Protein AF-A0A356NWM6-F1 (afdb_monomer_lite)

pLDDT: mean 80.91, std 6.66, range [64.0, 89.69]

Sequence (54 aa):
MFAKLNRDLNAIRARDPAAGNKLAAMFLYPSFQVMLAYRIANPLWKAGLKFIAR

Foldseek 3Di:
DVVVLVVVLVVCCVVDVVPVDSVCCCPVPVVSVVVVLQVVLVVCVVVVVNVSSD

Structure (mmCIF, N/CA/C/O backbone):
data_AF-A0A356NWM6-F1
#
_entry.id   AF-A0A356NWM6-F1
#
loop_
_atom_site.group_PDB
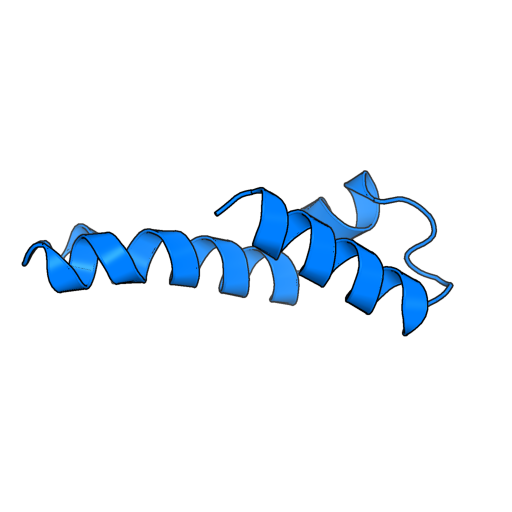_atom_site.id
_atom_site.type_symbol
_atom_site.label_atom_id
_atom_site.label_alt_id
_atom_site.label_comp_id
_atom_site.label_asym_id
_atom_site.label_entity_id
_atom_site.label_seq_id
_atom_site.pdbx_PDB_ins_code
_atom_site.Cartn_x
_atom_site.Cartn_y
_atom_site.Cartn_z
_atom_site.occupancy
_atom_site.B_iso_or_equiv
_atom_site.auth_seq_id
_atom_site.auth_comp_id
_atom_site.auth_asym_id
_atom_site.auth_atom_id
_atom_site.pdbx_PDB_model_num
ATOM 1 N N . MET A 1 1 ? -6.401 -11.224 -3.165 1.00 68.44 1 MET A N 1
ATOM 2 C CA . MET A 1 1 ? -5.540 -10.020 -3.067 1.00 68.44 1 MET A CA 1
ATOM 3 C C . MET A 1 1 ? -4.251 -10.191 -3.868 1.00 68.44 1 MET A C 1
ATOM 5 O O . MET A 1 1 ? -4.049 -9.426 -4.803 1.00 68.44 1 MET A O 1
ATOM 9 N N . PHE A 1 2 ? -3.465 -11.242 -3.609 1.00 68.88 2 PHE A N 1
ATOM 10 C CA . PHE A 1 2 ? -2.222 -11.557 -4.336 1.00 68.88 2 PHE A CA 1
ATOM 11 C C . PHE A 1 2 ? -2.360 -11.659 -5.863 1.00 68.88 2 PHE A C 1
ATOM 13 O O . PHE A 1 2 ? -1.547 -11.091 -6.582 1.00 68.88 2 PHE A O 1
ATOM 20 N N . ALA A 1 3 ? -3.431 -12.274 -6.376 1.00 74.62 3 ALA A N 1
ATOM 21 C CA . ALA A 1 3 ? -3.673 -12.334 -7.822 1.00 74.62 3 ALA A CA 1
ATOM 22 C C . ALA A 1 3 ? -3.833 -10.942 -8.475 1.00 74.62 3 ALA A C 1
ATOM 24 O O . ALA A 1 3 ? -3.387 -10.739 -9.600 1.00 74.62 3 ALA A O 1
ATOM 25 N N . LYS A 1 4 ? -4.420 -9.962 -7.763 1.00 80.12 4 LYS A N 1
ATOM 26 C CA . LYS A 1 4 ? -4.526 -8.573 -8.246 1.00 80.12 4 LYS A CA 1
ATOM 27 C C . LYS A 1 4 ? -3.174 -7.857 -8.202 1.00 80.12 4 LYS A C 1
ATOM 29 O O . LYS A 1 4 ? -2.837 -7.197 -9.170 1.00 80.12 4 LYS A O 1
ATOM 34 N N . LEU A 1 5 ? -2.382 -8.055 -7.144 1.00 79.94 5 LEU A N 1
ATOM 35 C CA . LEU A 1 5 ? -1.019 -7.509 -7.051 1.00 79.94 5 LEU A CA 1
ATOM 36 C C . LEU A 1 5 ? -0.106 -8.045 -8.157 1.00 79.94 5 LEU A C 1
ATOM 38 O O . LEU A 1 5 ? 0.634 -7.282 -8.763 1.00 79.94 5 LEU A O 1
ATOM 42 N N . ASN A 1 6 ? -0.197 -9.339 -8.470 1.00 79.81 6 ASN A N 1
ATOM 43 C CA . ASN A 1 6 ? 0.585 -9.935 -9.551 1.00 79.81 6 ASN A CA 1
ATOM 44 C C . ASN A 1 6 ? 0.157 -9.391 -10.929 1.00 79.81 6 ASN A C 1
ATOM 46 O O . ASN A 1 6 ? 0.981 -9.232 -11.827 1.00 79.81 6 ASN A O 1
ATOM 50 N N . ARG A 1 7 ? -1.132 -9.056 -11.087 1.00 84.38 7 ARG A N 1
ATOM 51 C CA . ARG A 1 7 ? -1.660 -8.388 -12.284 1.00 84.38 7 ARG A CA 1
ATOM 52 C C . ARG A 1 7 ? -1.156 -6.949 -12.397 1.00 84.38 7 ARG A C 1
ATOM 54 O O . ARG A 1 7 ? -0.733 -6.565 -13.479 1.00 84.38 7 ARG A O 1
ATOM 61 N N . ASP A 1 8 ? -1.141 -6.203 -11.292 1.00 81.88 8 ASP A N 1
ATOM 62 C CA . ASP A 1 8 ? -0.598 -4.841 -11.234 1.00 81.88 8 ASP A CA 1
ATOM 63 C C . ASP A 1 8 ? 0.911 -4.839 -11.538 1.00 81.88 8 ASP A C 1
ATOM 65 O O . ASP A 1 8 ? 1.368 -4.045 -12.353 1.00 81.88 8 ASP A O 1
ATOM 69 N N . LEU A 1 9 ? 1.675 -5.789 -10.984 1.00 80.94 9 LEU A N 1
ATOM 70 C CA . LEU A 1 9 ? 3.100 -5.985 -11.294 1.00 80.94 9 LEU A CA 1
ATOM 71 C C . LEU A 1 9 ? 3.339 -6.294 -12.773 1.00 80.94 9 LEU A C 1
ATOM 73 O O . LEU A 1 9 ? 4.218 -5.700 -13.392 1.00 80.94 9 LEU A O 1
ATOM 77 N N . ASN A 1 10 ? 2.555 -7.206 -13.352 1.00 83.31 10 ASN A N 1
ATOM 78 C CA . ASN A 1 10 ? 2.653 -7.507 -14.779 1.00 83.31 10 ASN A CA 1
ATOM 79 C C . ASN A 1 10 ? 2.255 -6.301 -15.644 1.00 83.31 10 ASN A C 1
ATOM 81 O O . ASN A 1 10 ? 2.864 -6.098 -16.687 1.00 83.31 10 ASN A O 1
ATOM 85 N N . ALA A 1 11 ? 1.285 -5.487 -15.220 1.00 83.88 11 ALA A N 1
ATOM 86 C CA . ALA A 1 11 ? 0.888 -4.275 -15.935 1.00 83.88 11 ALA A CA 1
ATOM 87 C C . ALA A 1 11 ? 1.964 -3.178 -15.874 1.00 83.88 11 ALA A C 1
ATOM 89 O O . ALA A 1 11 ? 2.234 -2.543 -16.890 1.00 83.88 11 ALA A O 1
ATOM 90 N N . ILE A 1 12 ? 2.611 -2.987 -14.716 1.00 81.00 12 ILE A N 1
ATOM 91 C CA . ILE A 1 12 ? 3.756 -2.073 -14.558 1.00 81.00 12 ILE A CA 1
ATOM 92 C C . ILE A 1 12 ? 4.899 -2.529 -15.463 1.00 81.00 12 ILE A C 1
ATOM 94 O O . ILE A 1 12 ? 5.430 -1.734 -16.225 1.00 81.00 12 ILE A O 1
ATOM 98 N N . ARG A 1 13 ? 5.202 -3.827 -15.462 1.00 79.44 13 ARG A N 1
ATOM 99 C CA . ARG A 1 13 ? 6.241 -4.418 -16.310 1.00 79.44 13 ARG A CA 1
ATOM 100 C C . ARG A 1 13 ? 5.922 -4.349 -17.809 1.00 79.44 13 ARG A C 1
ATOM 102 O O . ARG A 1 13 ? 6.832 -4.233 -18.616 1.00 79.44 13 ARG A O 1
ATOM 109 N N . ALA A 1 14 ? 4.648 -4.440 -18.190 1.00 83.44 14 ALA A N 1
ATOM 110 C CA . ALA A 1 14 ? 4.224 -4.294 -19.582 1.00 83.44 14 ALA A CA 1
ATOM 111 C C . ALA A 1 14 ? 4.297 -2.838 -20.069 1.00 83.44 14 ALA A C 1
ATOM 113 O O . ALA A 1 14 ? 4.497 -2.604 -21.256 1.00 83.44 14 ALA A O 1
ATOM 114 N N . ARG A 1 15 ? 4.118 -1.867 -19.164 1.00 80.44 15 ARG A N 1
ATOM 115 C CA . ARG A 1 15 ? 4.232 -0.432 -19.466 1.00 80.44 1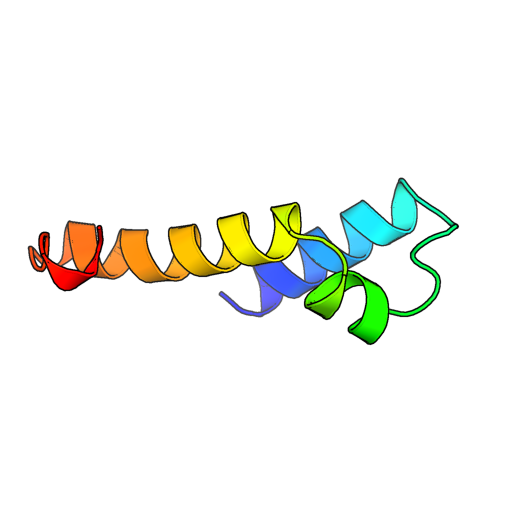5 ARG A CA 1
ATOM 116 C C . ARG A 1 15 ? 5.664 0.081 -19.400 1.00 80.44 15 ARG A C 1
ATOM 118 O O . ARG A 1 15 ? 5.989 1.003 -20.137 1.00 80.44 15 ARG A O 1
ATOM 125 N N . ASP A 1 16 ? 6.481 -0.493 -18.525 1.00 75.25 16 ASP A N 1
ATOM 126 C CA . ASP A 1 16 ? 7.842 -0.046 -18.277 1.00 75.25 16 ASP A CA 1
ATOM 127 C C . ASP A 1 16 ? 8.839 -1.212 -18.423 1.00 75.25 16 ASP A C 1
ATOM 129 O O . ASP A 1 16 ? 8.995 -2.024 -17.502 1.00 75.25 16 ASP A O 1
ATOM 133 N N . PRO A 1 17 ? 9.524 -1.324 -19.577 1.00 68.00 17 PRO A N 1
ATOM 134 C CA . PRO A 1 17 ? 10.518 -2.368 -19.802 1.00 68.00 17 PRO A CA 1
ATOM 135 C C . PRO A 1 17 ? 11.754 -2.228 -18.895 1.00 68.00 17 PRO A C 1
ATOM 137 O O . PRO A 1 17 ? 12.487 -3.207 -18.737 1.00 68.00 17 PRO A O 1
ATOM 140 N N . ALA A 1 18 ? 11.974 -1.072 -18.247 1.00 68.88 18 ALA A N 1
ATOM 141 C CA . ALA A 1 18 ? 13.045 -0.893 -17.262 1.00 68.88 18 ALA A CA 1
ATOM 142 C C . ALA A 1 18 ? 12.756 -1.636 -15.943 1.00 68.88 18 ALA A C 1
ATOM 144 O O . ALA A 1 18 ? 13.679 -2.018 -15.219 1.00 68.88 18 ALA A O 1
ATOM 145 N N . ALA A 1 19 ? 11.488 -1.958 -15.667 1.00 65.12 19 ALA A N 1
ATOM 146 C CA . ALA A 1 19 ? 11.068 -2.831 -14.572 1.00 65.12 19 ALA A CA 1
ATOM 147 C C . ALA A 1 19 ? 11.271 -4.324 -14.926 1.00 65.12 19 ALA A C 1
ATOM 149 O O . ALA A 1 19 ? 10.389 -5.173 -14.756 1.00 65.12 19 ALA A O 1
ATOM 150 N N . GLY A 1 20 ? 12.456 -4.671 -15.435 1.00 64.00 20 GLY A N 1
ATOM 151 C CA . GLY A 1 20 ? 12.789 -6.015 -15.917 1.00 64.00 20 GLY A CA 1
ATOM 152 C C . GLY A 1 20 ? 12.756 -7.096 -14.831 1.00 64.00 20 GLY A C 1
ATOM 153 O O . GLY A 1 20 ? 12.557 -8.277 -15.135 1.00 64.00 20 GLY A O 1
ATOM 154 N N . ASN A 1 21 ? 12.868 -6.721 -13.553 1.00 73.56 21 ASN A N 1
ATOM 155 C CA . ASN A 1 21 ? 12.864 -7.658 -12.435 1.00 73.56 21 ASN A CA 1
ATOM 156 C C . ASN A 1 21 ? 11.645 -7.430 -11.524 1.00 73.56 21 ASN A C 1
ATOM 158 O O . ASN A 1 21 ? 11.453 -6.337 -11.000 1.00 73.56 21 ASN A O 1
ATOM 162 N N . LYS A 1 22 ? 10.806 -8.458 -11.314 1.00 71.25 22 LYS A N 1
ATOM 163 C CA . LYS A 1 22 ? 9.557 -8.334 -10.523 1.00 71.25 22 LYS A CA 1
ATOM 164 C C . LYS A 1 22 ? 9.829 -7.957 -9.068 1.00 71.25 22 LYS A C 1
ATOM 166 O O . LYS A 1 22 ? 9.068 -7.203 -8.475 1.00 71.25 22 LYS A O 1
ATOM 171 N N . LEU A 1 23 ? 10.933 -8.465 -8.524 1.00 73.75 23 LEU A N 1
ATOM 172 C CA . LEU A 1 23 ? 11.410 -8.107 -7.193 1.00 73.75 23 LEU A CA 1
ATOM 173 C C . LEU A 1 23 ? 11.853 -6.643 -7.152 1.00 73.75 23 LEU A C 1
ATOM 175 O O . LEU A 1 23 ? 11.467 -5.921 -6.242 1.00 73.75 23 LEU A O 1
ATOM 179 N N . ALA A 1 24 ? 12.570 -6.175 -8.178 1.00 78.31 24 ALA A N 1
ATOM 180 C CA . ALA A 1 24 ? 12.935 -4.769 -8.272 1.00 78.31 24 ALA A CA 1
ATOM 181 C C . ALA A 1 24 ? 11.687 -3.882 -8.366 1.00 78.31 24 ALA A C 1
ATOM 183 O O . ALA A 1 24 ? 11.572 -2.927 -7.618 1.00 78.31 24 ALA A O 1
ATOM 184 N N . ALA A 1 25 ? 10.694 -4.238 -9.184 1.00 77.81 25 ALA A N 1
ATOM 185 C CA . ALA A 1 25 ? 9.431 -3.503 -9.246 1.00 77.81 25 ALA A CA 1
ATOM 186 C C . ALA A 1 25 ? 8.687 -3.498 -7.897 1.00 77.81 25 ALA A C 1
ATOM 188 O O . ALA A 1 25 ? 8.126 -2.485 -7.504 1.00 77.81 25 ALA A O 1
ATOM 189 N N . MET A 1 26 ? 8.711 -4.602 -7.149 1.00 79.12 26 MET A N 1
ATOM 190 C CA . MET A 1 26 ? 8.065 -4.688 -5.837 1.00 79.12 26 MET A CA 1
ATOM 191 C C . MET A 1 26 ? 8.739 -3.805 -4.773 1.00 79.12 26 MET A C 1
ATOM 193 O O . MET A 1 26 ? 8.040 -3.218 -3.948 1.00 79.12 26 MET A O 1
ATOM 197 N N . PHE A 1 27 ? 10.072 -3.711 -4.785 1.00 78.69 27 PHE A N 1
ATOM 198 C CA . PHE A 1 27 ? 10.838 -2.957 -3.785 1.00 78.69 27 PHE A CA 1
ATOM 199 C C . PHE A 1 27 ? 11.139 -1.508 -4.192 1.00 78.69 27 PHE A C 1
ATOM 201 O O . PHE A 1 27 ? 11.120 -0.633 -3.334 1.00 78.69 27 PHE A O 1
ATOM 208 N N . LEU A 1 28 ? 11.400 -1.247 -5.475 1.00 81.69 28 LEU A N 1
ATOM 209 C CA . LEU A 1 28 ? 11.793 0.066 -5.997 1.00 81.69 28 LEU A CA 1
ATOM 210 C C . LEU A 1 28 ? 10.624 0.911 -6.511 1.00 81.69 28 LEU A C 1
ATOM 212 O O . LEU A 1 28 ? 10.822 2.110 -6.683 1.00 81.69 28 LEU A O 1
ATOM 216 N N . TYR A 1 29 ? 9.423 0.359 -6.752 1.00 84.12 29 TYR A N 1
ATOM 217 C CA . TYR A 1 29 ? 8.272 1.200 -7.111 1.00 84.12 29 TYR A CA 1
ATOM 218 C C . TYR A 1 29 ? 7.477 1.608 -5.867 1.00 84.12 29 TYR A C 1
ATOM 220 O O . TYR A 1 29 ? 6.675 0.810 -5.364 1.00 84.12 29 TYR A O 1
ATOM 228 N N . PRO A 1 30 ? 7.575 2.875 -5.422 1.00 82.12 30 PRO A N 1
ATOM 229 C CA . PRO A 1 30 ? 6.769 3.366 -4.308 1.00 82.12 30 PRO A CA 1
ATOM 230 C C . PRO A 1 30 ? 5.269 3.296 -4.627 1.00 82.12 30 PRO A C 1
ATOM 232 O O . PRO A 1 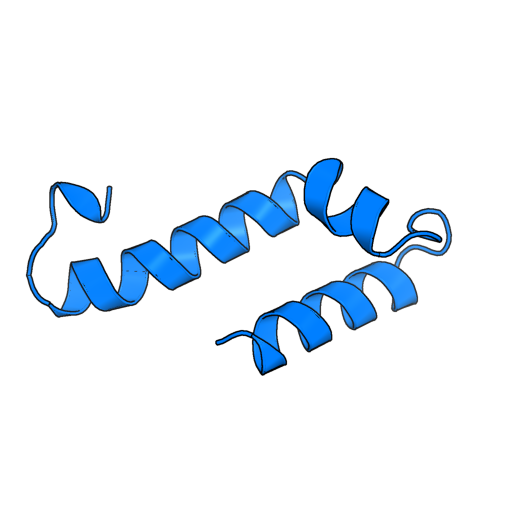30 ? 4.458 2.995 -3.756 1.00 82.12 30 PRO A O 1
ATOM 235 N N . SER A 1 31 ? 4.876 3.465 -5.895 1.00 83.00 31 SER A N 1
ATOM 236 C CA . SER A 1 31 ? 3.478 3.332 -6.329 1.00 83.00 31 SER A CA 1
ATOM 237 C C . SER A 1 31 ? 2.898 1.942 -6.050 1.00 83.00 31 SER A C 1
ATOM 239 O O . SER A 1 31 ? 1.717 1.818 -5.719 1.00 83.00 31 SER A O 1
ATOM 241 N N . PHE A 1 32 ? 3.718 0.890 -6.147 1.00 85.25 32 PHE A N 1
ATOM 242 C CA . PHE A 1 32 ? 3.292 -0.467 -5.818 1.00 85.25 32 PHE A CA 1
ATOM 243 C C . PHE A 1 32 ? 3.094 -0.638 -4.307 1.00 85.25 32 PHE A 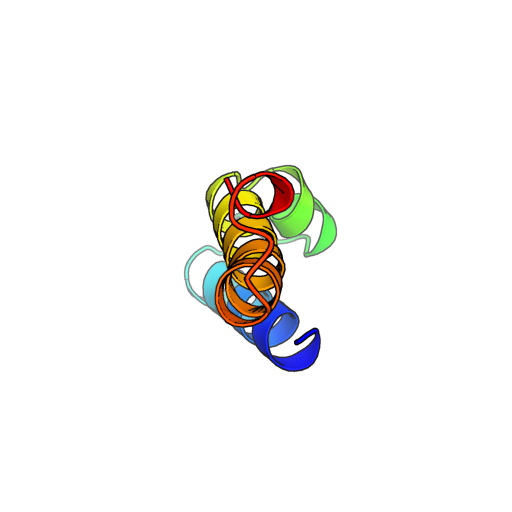C 1
ATOM 245 O O . PHE A 1 32 ? 2.092 -1.214 -3.879 1.00 85.25 32 PHE A O 1
ATOM 252 N N . GLN A 1 33 ? 3.999 -0.078 -3.499 1.00 86.06 33 GLN A N 1
ATOM 253 C CA . GLN A 1 33 ? 3.899 -0.090 -2.036 1.00 86.06 33 GLN A CA 1
ATOM 254 C C . GLN A 1 33 ? 2.645 0.645 -1.544 1.00 86.06 33 GLN A C 1
ATOM 256 O O . GLN A 1 33 ? 1.924 0.118 -0.698 1.00 86.06 33 GLN A O 1
ATOM 261 N N . VAL A 1 34 ? 2.318 1.802 -2.131 1.00 88.81 34 VAL A N 1
ATOM 262 C CA . VAL A 1 34 ? 1.088 2.554 -1.817 1.00 88.81 34 VAL 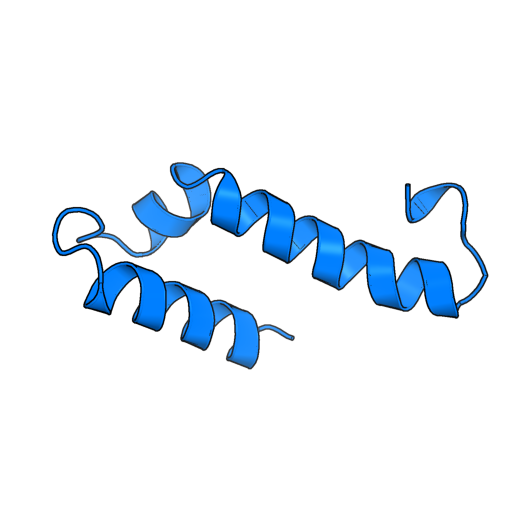A CA 1
ATOM 263 C C . VAL A 1 34 ? -0.159 1.730 -2.139 1.00 88.81 34 VAL A C 1
ATOM 265 O O . VAL A 1 34 ? -1.071 1.639 -1.320 1.00 88.81 34 VAL A O 1
ATOM 268 N N . MET A 1 35 ? -0.199 1.072 -3.302 1.00 86.75 35 MET A N 1
ATOM 269 C CA . MET A 1 35 ? -1.326 0.207 -3.669 1.00 86.75 35 MET A CA 1
ATOM 270 C C . MET A 1 35 ? -1.451 -1.009 -2.746 1.00 86.75 35 MET A C 1
ATOM 272 O O . MET A 1 35 ? -2.568 -1.411 -2.409 1.00 86.75 35 MET A O 1
ATOM 276 N N . LEU A 1 36 ? -0.332 -1.598 -2.317 1.00 87.00 36 LEU A N 1
ATOM 277 C CA . LEU A 1 36 ? -0.327 -2.689 -1.344 1.00 87.00 36 LEU A CA 1
ATOM 278 C C . LEU A 1 36 ? -0.872 -2.218 0.011 1.00 87.00 36 LEU A C 1
ATOM 280 O O . LEU A 1 36 ? -1.801 -2.840 0.528 1.00 87.00 36 LEU A O 1
ATOM 284 N N . ALA A 1 37 ? -0.356 -1.105 0.536 1.00 88.00 37 ALA A N 1
ATOM 285 C CA . ALA A 1 37 ? -0.807 -0.503 1.787 1.00 88.00 37 ALA A CA 1
ATOM 286 C C . ALA A 1 37 ? -2.301 -0.156 1.734 1.00 88.00 37 ALA A C 1
ATOM 288 O O . ALA A 1 37 ? -3.049 -0.559 2.617 1.00 88.00 37 ALA A O 1
ATOM 289 N N . TYR A 1 38 ? -2.778 0.466 0.650 1.00 88.31 38 TYR A N 1
ATOM 290 C CA . TYR A 1 38 ? -4.198 0.770 0.456 1.00 88.31 38 TYR A CA 1
ATOM 291 C C . TYR A 1 38 ? -5.075 -0.490 0.437 1.00 88.31 38 TYR A C 1
ATOM 293 O O . TYR A 1 38 ? -6.149 -0.529 1.039 1.00 88.31 38 TYR A O 1
ATOM 301 N N . ARG A 1 39 ? -4.625 -1.559 -0.232 1.00 85.25 39 ARG A N 1
ATOM 302 C CA . ARG A 1 39 ? -5.363 -2.830 -0.283 1.00 85.25 39 ARG A CA 1
ATOM 303 C C . ARG A 1 39 ? -5.434 -3.526 1.078 1.00 85.25 39 ARG A C 1
ATOM 305 O O . ARG A 1 39 ? -6.398 -4.260 1.281 1.00 85.25 39 ARG A O 1
ATOM 312 N N . ILE A 1 40 ? -4.456 -3.314 1.962 1.00 86.88 40 ILE A N 1
ATOM 313 C CA . ILE A 1 40 ? -4.476 -3.780 3.359 1.00 86.88 40 ILE A CA 1
ATOM 314 C C . ILE A 1 40 ? -5.365 -2.858 4.200 1.00 86.88 40 ILE A C 1
ATOM 316 O O . ILE A 1 40 ? -6.253 -3.334 4.893 1.00 86.88 40 ILE A O 1
ATOM 320 N N . ALA A 1 41 ? -5.206 -1.543 4.079 1.00 88.81 41 ALA A N 1
ATOM 321 C CA . ALA A 1 41 ? -5.979 -0.553 4.819 1.00 88.81 41 ALA A CA 1
ATOM 322 C C . ALA A 1 41 ? -7.486 -0.631 4.527 1.00 88.81 41 ALA A C 1
ATOM 324 O O . ALA A 1 41 ? -8.299 -0.520 5.436 1.00 88.81 41 ALA A O 1
ATOM 325 N N . ASN A 1 42 ? -7.890 -0.882 3.280 1.00 89.50 42 ASN A N 1
ATOM 326 C CA . ASN A 1 42 ? -9.295 -0.917 2.869 1.00 89.50 42 ASN A CA 1
ATOM 327 C C . ASN A 1 42 ? -10.169 -1.952 3.624 1.00 89.50 42 ASN A C 1
ATOM 329 O O . ASN A 1 42 ? -11.243 -1.574 4.096 1.00 89.50 42 ASN A O 1
ATOM 333 N N . PRO A 1 43 ? -9.789 -3.237 3.775 1.00 88.81 43 PRO A N 1
ATOM 334 C CA . PRO A 1 43 ? -10.538 -4.166 4.618 1.00 88.81 43 PRO A CA 1
ATOM 335 C C . PRO A 1 43 ? -10.493 -3.792 6.106 1.00 88.81 43 PRO A C 1
ATOM 337 O O . PRO A 1 43 ? -11.518 -3.938 6.765 1.00 88.81 43 PRO A O 1
ATOM 340 N N . LEU A 1 44 ? -9.384 -3.250 6.628 1.00 87.00 44 LEU A N 1
ATOM 341 C CA . LEU A 1 44 ? -9.322 -2.774 8.021 1.00 87.00 44 LEU A CA 1
ATOM 342 C C . LEU A 1 44 ? -10.261 -1.581 8.260 1.00 87.00 44 LEU A C 1
ATOM 344 O O . LEU A 1 44 ? -10.950 -1.518 9.277 1.00 87.00 44 LEU A O 1
ATOM 348 N N . TRP A 1 45 ? -10.358 -0.679 7.284 1.00 88.81 45 TRP A N 1
ATOM 349 C CA . TRP A 1 45 ? -11.286 0.446 7.297 1.00 88.81 45 TRP A CA 1
ATOM 350 C C . TRP A 1 45 ? -12.740 -0.032 7.293 1.00 88.81 45 TRP A C 1
ATOM 352 O O . TRP A 1 45 ? -13.551 0.427 8.096 1.00 88.81 45 TRP A O 1
ATOM 362 N N . LYS A 1 46 ? -13.063 -1.004 6.428 1.00 88.25 46 LYS A N 1
ATOM 363 C CA . LYS A 1 46 ? -14.395 -1.629 6.369 1.00 88.25 46 LYS A CA 1
ATOM 364 C C . LYS A 1 46 ? -14.742 -2.421 7.631 1.00 88.25 46 LYS A C 1
ATOM 366 O O . LYS A 1 46 ? -15.914 -2.498 7.973 1.00 88.25 46 LYS A O 1
ATOM 371 N N . ALA A 1 47 ? -13.745 -2.964 8.328 1.00 89.69 47 ALA A N 1
ATOM 372 C CA . ALA A 1 47 ? -13.908 -3.649 9.609 1.00 89.69 47 ALA A CA 1
ATOM 373 C C . ALA A 1 47 ? -14.048 -2.688 10.811 1.00 89.69 47 ALA A C 1
ATOM 375 O O . ALA A 1 47 ? -14.187 -3.145 11.940 1.00 89.69 47 ALA A O 1
ATOM 376 N N . GLY A 1 48 ? -14.006 -1.366 10.595 1.00 88.62 48 GLY A N 1
ATOM 377 C CA . GLY A 1 48 ? -14.152 -0.359 11.653 1.00 88.62 48 GLY A CA 1
ATOM 378 C C . GLY A 1 48 ? -12.851 0.012 12.377 1.00 88.62 48 GLY A C 1
ATOM 379 O O . GLY A 1 48 ? -12.856 0.920 13.208 1.00 88.62 48 GLY A O 1
ATOM 380 N N . LEU A 1 49 ? -11.719 -0.601 12.020 1.00 84.69 49 LEU A N 1
ATOM 381 C CA . LEU A 1 49 ? -10.393 -0.345 12.597 1.00 84.69 49 LEU A CA 1
ATOM 382 C C . LEU A 1 49 ? -9.720 0.867 11.928 1.00 84.69 49 LEU A C 1
ATOM 384 O O . LEU A 1 49 ? -8.649 0.768 11.329 1.00 84.69 49 LEU A O 1
ATOM 388 N N . LYS A 1 50 ? -10.360 2.037 12.033 1.00 81.75 50 LYS A N 1
ATOM 389 C CA . LYS A 1 50 ? -9.945 3.281 11.350 1.00 81.75 50 LYS A CA 1
ATOM 390 C C . LYS A 1 50 ? -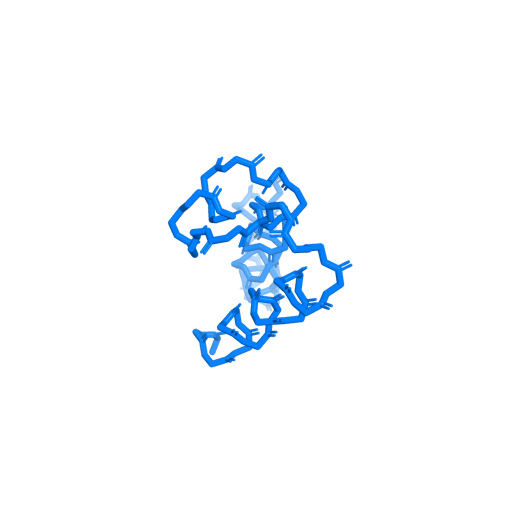8.566 3.796 11.772 1.00 81.75 50 LYS A C 1
ATOM 392 O O . LYS A 1 50 ? -7.938 4.508 11.001 1.00 81.75 50 LYS A O 1
ATOM 397 N N . PHE A 1 51 ? -8.112 3.449 12.976 1.00 81.62 51 PHE A N 1
ATOM 398 C CA . PHE A 1 51 ? -6.804 3.865 13.488 1.00 81.62 51 PHE A CA 1
ATOM 399 C C . PHE A 1 51 ? -5.647 3.091 12.843 1.00 81.62 51 PHE A C 1
ATOM 401 O O . PHE A 1 51 ? -4.605 3.669 12.584 1.00 81.62 51 PHE A O 1
ATOM 408 N N . ILE A 1 52 ? -5.844 1.801 12.548 1.00 80.94 52 ILE A N 1
ATOM 409 C CA . ILE A 1 52 ? -4.822 0.935 11.925 1.00 80.94 52 ILE A CA 1
ATOM 410 C C . ILE A 1 52 ? -4.870 1.052 10.393 1.00 80.94 52 ILE A C 1
ATOM 412 O O . ILE A 1 52 ? -3.889 0.810 9.701 1.00 80.94 52 ILE A O 1
ATOM 416 N N . ALA A 1 53 ? -6.031 1.415 9.847 1.00 79.31 53 ALA A N 1
ATOM 417 C CA . ALA A 1 53 ? -6.227 1.628 8.418 1.00 79.31 53 ALA A CA 1
ATOM 418 C C . ALA A 1 53 ? -5.718 2.990 7.902 1.00 79.31 53 ALA A C 1
ATOM 420 O O . ALA A 1 53 ? -5.894 3.277 6.718 1.00 79.31 53 ALA A O 1
ATOM 421 N N . ARG A 1 54 ? -5.163 3.837 8.772 1.00 73.69 54 ARG A N 1
ATOM 422 C CA . ARG A 1 54 ? -4.662 5.174 8.445 1.00 73.69 54 ARG A CA 1
ATOM 423 C C . ARG A 1 54 ? -3.142 5.184 8.447 1.00 73.69 54 ARG A C 1
ATOM 425 O O . ARG A 1 54 ? -2.596 5.904 7.586 1.00 73.69 54 ARG A O 1
#

Secondary structure (DSSP, 8-state):
-HHHHHHHHHHHHHH-TT---HHHHHHH-HHHHHHHHHHHHHHHHHTT-TTT--

Radius of gyration: 13.0 Å; chains: 1; bounding box: 27×18×33 Å